Protein AF-A0A4Q3AHH8-F1 (afdb_monomer)

pLDDT: mean 87.71, std 6.32, range [66.38, 95.31]

Mean predicted aligned error: 5.86 Å

Solvent-accessible surface area (backbone atoms only — not comparable to full-atom values): 4256 Å² total; per-residue (Å²): 120,58,72,74,60,59,70,32,66,72,48,49,52,61,70,67,52,95,76,76,90,75,54,90,42,49,46,73,57,73,96,74,42,73,42,80,75,54,88,75,57,82,85,72,51,91,58,100,57,92,80,62,70,65,60,58,52,64,69,65,72,114

Sequence (62 aa):
LSGKAQEMALVMEAQSLSERDIPDYVVPDGASKITFTRIPTLDEVPYPVKMEPNLVVEFYSR

Structure (mmCIF, N/CA/C/O backbone):
data_AF-A0A4Q3AHH8-F1
#
_entry.id   AF-A0A4Q3AHH8-F1
#
loop_
_atom_site.group_PDB
_atom_s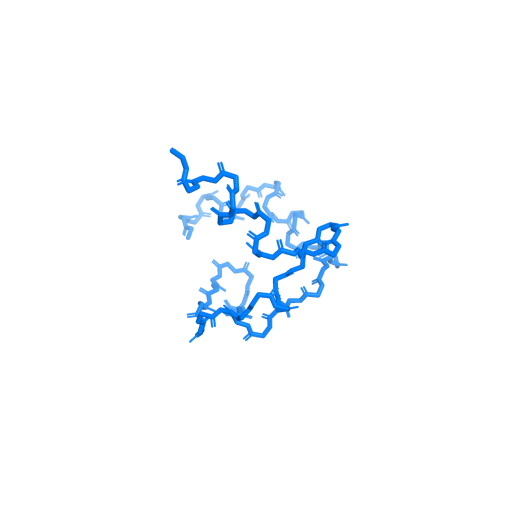ite.id
_atom_site.type_symbol
_atom_site.label_atom_id
_atom_site.label_alt_id
_atom_site.label_comp_id
_atom_site.label_asym_id
_atom_site.label_entity_id
_atom_site.label_seq_id
_atom_site.pdbx_PDB_ins_code
_atom_site.Cartn_x
_atom_site.Cartn_y
_atom_site.Cartn_z
_atom_site.occupancy
_atom_site.B_iso_or_equiv
_atom_site.auth_seq_id
_atom_site.auth_comp_id
_atom_site.auth_asym_id
_atom_site.auth_atom_id
_atom_site.pdbx_PDB_model_num
ATOM 1 N N . LEU A 1 1 ? 2.164 -4.336 16.016 1.00 67.38 1 LEU A N 1
ATOM 2 C CA . LEU A 1 1 ? 2.068 -3.051 16.751 1.00 67.38 1 LEU A CA 1
ATOM 3 C C . LEU A 1 1 ? 2.121 -3.350 18.244 1.00 67.38 1 LEU A C 1
ATOM 5 O O . LEU A 1 1 ? 1.646 -4.411 18.629 1.00 67.38 1 LEU A O 1
ATOM 9 N N . SER A 1 2 ? 2.723 -2.493 19.073 1.00 82.19 2 SER A N 1
ATOM 10 C CA . SER A 1 2 ? 2.555 -2.630 20.530 1.00 82.19 2 SER A CA 1
ATOM 11 C C . SER A 1 2 ? 1.139 -2.177 20.916 1.00 82.19 2 SER A C 1
ATOM 13 O O . SER A 1 2 ? 0.577 -1.330 20.224 1.00 82.19 2 SER A O 1
ATOM 15 N N . GLY A 1 3 ? 0.560 -2.710 22.000 1.00 84.12 3 GLY A N 1
ATOM 16 C CA . GLY A 1 3 ? -0.828 -2.402 22.396 1.00 84.12 3 GLY A CA 1
ATOM 17 C C . GLY A 1 3 ? -1.114 -0.901 22.522 1.00 84.12 3 GLY A C 1
ATOM 18 O O . GLY A 1 3 ? -2.096 -0.405 21.984 1.00 84.12 3 GLY A O 1
ATOM 19 N N . LYS A 1 4 ? -0.163 -0.140 23.082 1.00 86.94 4 LYS A N 1
ATOM 20 C CA . LYS A 1 4 ? -0.258 1.327 23.185 1.00 86.94 4 LYS A CA 1
ATOM 21 C C . LYS A 1 4 ? -0.365 2.033 21.834 1.00 86.94 4 LYS A C 1
ATOM 23 O O . LYS A 1 4 ? -0.995 3.076 21.750 1.00 86.94 4 LYS A O 1
ATOM 28 N N . ALA A 1 5 ? 0.273 1.496 20.793 1.00 86.69 5 ALA A N 1
ATOM 29 C CA . ALA A 1 5 ? 0.204 2.074 19.455 1.00 86.69 5 ALA A CA 1
ATOM 30 C C . ALA A 1 5 ? -1.157 1.810 18.790 1.00 86.69 5 ALA A C 1
ATOM 32 O O . ALA A 1 5 ? -1.610 2.628 18.000 1.00 86.69 5 ALA A O 1
ATOM 33 N N . GLN A 1 6 ? -1.820 0.696 19.118 1.00 84.81 6 GLN A N 1
ATOM 34 C CA . GLN A 1 6 ? -3.158 0.378 18.604 1.00 84.81 6 GLN A CA 1
ATOM 35 C C . GLN A 1 6 ? -4.239 1.265 19.238 1.00 84.81 6 GLN A C 1
ATOM 37 O O . GLN A 1 6 ? -5.201 1.620 18.571 1.00 84.81 6 GLN A O 1
ATOM 42 N N . GLU A 1 7 ? -4.054 1.656 20.502 1.00 89.12 7 GLU A N 1
ATOM 43 C CA . GLU A 1 7 ? -4.962 2.537 21.255 1.00 89.12 7 GLU A CA 1
ATOM 44 C C . GLU A 1 7 ? -4.812 4.027 20.901 1.00 89.12 7 GLU A C 1
ATOM 46 O O . GLU A 1 7 ? -5.548 4.873 21.412 1.00 89.12 7 GLU A O 1
ATOM 51 N N . MET A 1 8 ? -3.852 4.388 20.044 1.00 92.06 8 MET A N 1
ATOM 52 C CA . MET A 1 8 ? -3.710 5.772 19.602 1.00 92.06 8 MET A CA 1
ATOM 53 C C . MET A 1 8 ? -4.935 6.169 18.775 1.00 92.06 8 MET A C 1
ATOM 55 O O . MET A 1 8 ? -5.233 5.532 17.766 1.00 92.06 8 MET A O 1
ATOM 59 N N . ALA A 1 9 ? -5.595 7.267 19.155 1.00 90.50 9 ALA A N 1
ATOM 60 C CA . ALA A 1 9 ? -6.807 7.748 18.485 1.00 90.50 9 ALA A CA 1
ATOM 61 C C . ALA A 1 9 ? -6.634 7.892 16.960 1.00 90.50 9 ALA A C 1
ATOM 63 O O . ALA A 1 9 ? -7.512 7.491 16.205 1.00 90.50 9 ALA A O 1
ATOM 64 N N . LEU A 1 10 ? -5.460 8.356 16.511 1.00 90.38 10 LEU A N 1
ATOM 65 C CA . LEU A 1 10 ? -5.122 8.478 15.088 1.00 90.38 10 LEU A CA 1
ATOM 66 C C . LEU A 1 10 ? -5.117 7.133 14.338 1.00 90.38 10 LEU A C 1
ATOM 68 O O . LEU A 1 10 ? -5.448 7.081 13.159 1.00 90.38 10 LEU A O 1
ATOM 72 N N . VAL A 1 11 ? -4.736 6.042 15.009 1.00 87.75 11 VAL A N 1
ATOM 73 C CA . VAL A 1 11 ? -4.690 4.697 14.419 1.00 87.75 11 VAL A CA 1
ATOM 74 C C . VAL A 1 11 ? -6.096 4.116 14.346 1.00 87.75 11 VAL A C 1
ATOM 76 O O . VAL A 1 11 ? -6.463 3.543 13.325 1.00 87.75 11 VAL A O 1
ATOM 79 N N . MET A 1 12 ? -6.898 4.312 15.396 1.00 87.56 12 MET A N 1
ATOM 80 C CA . MET A 1 12 ? -8.297 3.881 15.422 1.00 87.56 12 MET A CA 1
ATOM 81 C C . MET A 1 12 ? -9.138 4.599 14.361 1.00 87.56 12 MET A C 1
ATOM 83 O O . MET A 1 12 ? -9.933 3.962 13.674 1.00 87.56 12 MET A O 1
ATOM 87 N N . GLU A 1 13 ? -8.941 5.908 14.191 1.00 88.81 13 GLU A N 1
ATOM 88 C CA . GLU A 1 13 ? -9.619 6.687 13.152 1.00 88.81 13 GLU A CA 1
ATOM 89 C C . GLU A 1 13 ? -9.209 6.209 11.754 1.00 88.81 13 GLU A C 1
ATOM 91 O O . GLU A 1 13 ? -10.076 5.891 10.942 1.00 88.81 13 GLU A O 1
ATOM 96 N N . ALA A 1 14 ? -7.906 6.040 11.501 1.00 87.25 14 ALA A N 1
ATOM 97 C CA . ALA A 1 14 ? -7.407 5.534 10.223 1.00 87.25 14 ALA A CA 1
ATOM 98 C C . ALA A 1 14 ? -7.949 4.134 9.874 1.00 87.25 14 ALA A C 1
ATOM 100 O O . ALA A 1 14 ? -8.229 3.866 8.711 1.00 87.25 14 ALA A O 1
ATOM 101 N N . GLN A 1 15 ? -8.136 3.254 10.865 1.00 85.00 15 GLN A N 1
ATOM 102 C CA . GLN A 1 15 ? -8.755 1.933 10.671 1.00 85.00 15 GLN A CA 1
ATOM 103 C C . GLN A 1 15 ? -10.256 2.002 10.357 1.00 85.00 15 GLN A C 1
ATOM 105 O O . GLN A 1 15 ? -10.791 1.072 9.757 1.00 85.00 15 GLN A O 1
ATOM 110 N N . SER A 1 16 ? -10.941 3.064 10.790 1.00 84.81 16 SER A N 1
ATOM 111 C CA . SER A 1 16 ? -12.378 3.252 10.559 1.00 84.81 16 SER A CA 1
ATOM 112 C C . SER A 1 16 ? -12.707 3.850 9.189 1.00 84.81 16 SER A C 1
ATOM 114 O O . SER A 1 16 ? -13.855 3.771 8.749 1.00 84.81 16 SER A O 1
ATOM 116 N N . LEU A 1 17 ? -11.712 4.428 8.505 1.00 85.81 17 LEU A N 1
ATOM 117 C CA . LEU A 1 17 ? -11.869 4.948 7.152 1.00 85.81 17 LEU A CA 1
ATOM 118 C C . LEU A 1 17 ? -12.104 3.793 6.175 1.00 85.81 17 LEU A C 1
ATOM 120 O O . LEU A 1 17 ? -11.323 2.845 6.089 1.00 85.81 17 LEU A O 1
ATOM 124 N N . SER A 1 18 ? -13.183 3.884 5.403 1.00 69.62 18 SER A N 1
ATOM 125 C CA . SER A 1 18 ? -13.504 2.941 4.332 1.00 69.62 18 SER A CA 1
ATOM 126 C C . SER A 1 18 ? -12.661 3.252 3.098 1.00 69.62 18 SER A C 1
ATOM 128 O O . SER A 1 18 ? -13.180 3.781 2.116 1.00 69.62 18 SER A O 1
ATOM 130 N N . GLU A 1 19 ? -11.346 3.043 3.165 1.00 66.38 19 GLU A N 1
ATOM 131 C CA . GLU A 1 19 ? -10.461 3.630 2.164 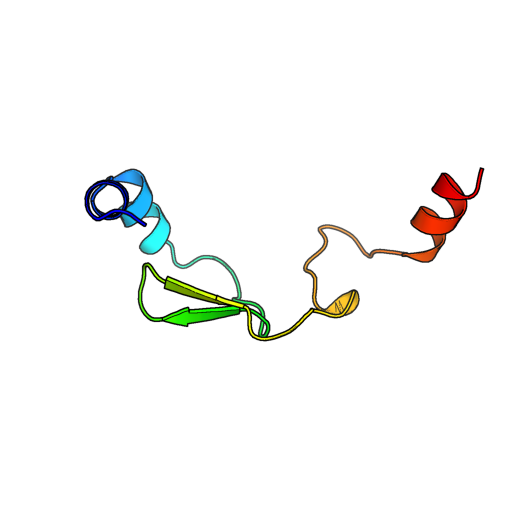1.00 66.38 19 GLU A CA 1
ATOM 132 C C . GLU A 1 19 ? -9.373 2.687 1.656 1.00 66.38 19 GLU A C 1
ATOM 134 O O . GLU A 1 19 ? -8.383 2.402 2.330 1.00 66.38 19 GLU A O 1
ATOM 139 N N . ARG A 1 20 ? -9.542 2.402 0.357 1.00 69.62 20 ARG A N 1
ATOM 140 C CA . ARG A 1 20 ? -8.612 1.854 -0.641 1.00 69.62 20 ARG A CA 1
ATOM 141 C C . ARG A 1 20 ? -8.736 0.353 -0.857 1.00 69.62 20 ARG A C 1
ATOM 143 O O . ARG A 1 20 ? -8.751 -0.435 0.085 1.00 69.62 20 ARG A O 1
ATOM 150 N N . ASP A 1 21 ? -8.809 -0.006 -2.138 1.00 79.94 21 ASP A N 1
ATOM 151 C CA . ASP A 1 21 ? -8.760 -1.390 -2.588 1.00 79.94 21 ASP A CA 1
ATOM 152 C C . ASP A 1 21 ? -7.494 -2.041 -2.038 1.00 79.94 21 ASP A C 1
ATOM 154 O O . ASP A 1 21 ? -6.387 -1.511 -2.181 1.00 79.94 21 ASP A O 1
ATOM 158 N N . ILE A 1 22 ? -7.677 -3.170 -1.359 1.00 85.81 22 ILE A N 1
ATOM 159 C CA . ILE A 1 22 ? -6.577 -3.932 -0.783 1.00 85.81 22 ILE A CA 1
ATOM 160 C C . ILE A 1 22 ? -6.014 -4.807 -1.901 1.00 85.81 22 ILE A C 1
ATOM 162 O O . ILE A 1 22 ? -6.745 -5.654 -2.415 1.00 85.81 22 ILE A O 1
ATOM 166 N N . PRO A 1 23 ? -4.743 -4.632 -2.291 1.00 89.06 23 PRO A N 1
ATOM 167 C CA . PRO A 1 23 ? -4.160 -5.455 -3.338 1.00 89.06 23 PRO A CA 1
ATOM 168 C C . PRO A 1 23 ? -4.025 -6.918 -2.897 1.00 89.06 23 PRO A C 1
ATOM 170 O O . PRO A 1 23 ? -3.675 -7.189 -1.750 1.00 89.06 23 PRO 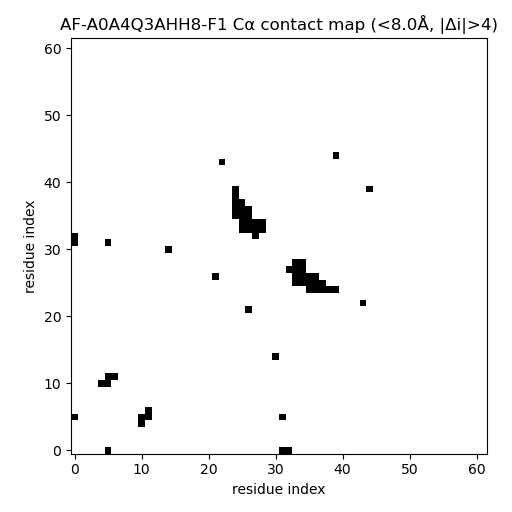A O 1
ATOM 173 N N . ASP A 1 24 ? -4.186 -7.863 -3.826 1.00 89.69 24 ASP A N 1
ATOM 174 C CA . ASP A 1 24 ? -4.187 -9.314 -3.553 1.00 89.69 24 ASP A CA 1
ATOM 175 C C . ASP A 1 24 ? -2.898 -9.859 -2.909 1.00 89.69 24 ASP A C 1
ATOM 177 O O . ASP A 1 24 ? -2.876 -10.945 -2.324 1.00 89.69 24 ASP A O 1
ATOM 181 N N . TYR A 1 25 ? -1.791 -9.123 -3.024 1.00 92.31 25 TYR A N 1
ATOM 182 C CA . TYR A 1 25 ? -0.521 -9.465 -2.382 1.00 92.31 25 TYR A CA 1
ATOM 183 C C . TYR A 1 25 ? -0.478 -9.114 -0.880 1.00 92.31 25 TYR A C 1
ATOM 185 O O . TYR A 1 25 ? 0.535 -9.353 -0.214 1.00 92.31 25 TYR A O 1
ATOM 193 N N . VAL A 1 26 ? -1.568 -8.565 -0.333 1.00 92.12 26 VAL A N 1
ATOM 194 C CA . VAL A 1 26 ? -1.717 -8.152 1.064 1.00 92.12 26 VAL A CA 1
ATOM 195 C C . VAL A 1 26 ? -3.011 -8.723 1.644 1.00 92.12 26 VAL A C 1
ATOM 197 O O . VAL A 1 26 ? -4.100 -8.417 1.176 1.00 92.12 26 VAL A O 1
ATOM 200 N N . VAL A 1 27 ? -2.909 -9.518 2.711 1.00 91.44 27 VAL A N 1
ATOM 201 C CA . VAL A 1 27 ? -4.075 -10.111 3.386 1.00 91.44 27 VAL A CA 1
ATOM 202 C C . VAL A 1 27 ? -4.174 -9.588 4.820 1.00 91.44 27 VAL A C 1
ATOM 204 O O . VAL A 1 27 ? -3.294 -9.895 5.635 1.00 91.44 27 VAL A O 1
ATOM 207 N N . PRO A 1 28 ? -5.214 -8.805 5.159 1.00 88.50 28 PRO A N 1
ATOM 208 C CA . PRO A 1 28 ? -5.467 -8.374 6.528 1.00 88.50 28 PRO A CA 1
ATOM 209 C C . PRO A 1 28 ? -5.875 -9.549 7.424 1.00 88.50 28 PRO A C 1
ATOM 211 O O . PRO A 1 28 ? -6.646 -10.417 7.024 1.00 88.50 28 PRO A O 1
ATOM 214 N N . ASP A 1 29 ? -5.391 -9.536 8.660 1.00 86.00 29 ASP A N 1
ATOM 215 C CA . ASP A 1 29 ? -5.773 -10.435 9.751 1.00 86.00 29 ASP A CA 1
ATOM 216 C C . ASP A 1 29 ? -6.309 -9.564 10.898 1.00 86.00 29 ASP A C 1
ATOM 218 O O . ASP A 1 29 ? -5.574 -9.100 11.779 1.00 86.00 29 ASP A O 1
ATOM 222 N N . GLY A 1 30 ? -7.597 -9.227 10.803 1.00 84.00 30 GLY A N 1
ATOM 223 C CA . GLY A 1 30 ? -8.224 -8.198 11.630 1.00 84.00 30 GLY A CA 1
ATOM 224 C C . GLY A 1 30 ? -7.690 -6.792 11.325 1.00 84.00 30 GLY A C 1
ATOM 225 O O . GLY A 1 30 ? -7.246 -6.499 10.219 1.00 84.00 30 GLY A O 1
ATOM 226 N N . ALA A 1 31 ? -7.737 -5.900 12.317 1.00 79.19 31 ALA A N 1
ATOM 227 C CA . ALA A 1 31 ? -7.420 -4.482 12.113 1.00 79.19 31 ALA A CA 1
ATOM 228 C C . ALA A 1 31 ? -5.918 -4.148 12.200 1.00 79.19 31 ALA A C 1
ATOM 230 O O . ALA A 1 31 ? -5.479 -3.083 11.777 1.00 79.19 31 ALA A O 1
ATOM 231 N N . SER A 1 32 ? -5.115 -5.013 12.825 1.00 82.50 32 SER A N 1
ATOM 232 C CA . SER A 1 32 ? -3.772 -4.637 13.308 1.00 82.50 32 SER A CA 1
ATOM 233 C C . SER A 1 32 ? -2.631 -5.495 12.779 1.00 82.50 32 SER A C 1
ATOM 235 O O . SER A 1 32 ? -1.469 -5.252 13.122 1.00 82.50 32 SER A O 1
ATOM 237 N N . LYS A 1 33 ? -2.949 -6.516 11.987 1.00 87.25 33 LYS A N 1
ATOM 238 C CA . LYS A 1 33 ? -1.977 -7.445 11.431 1.00 87.25 33 LYS A CA 1
ATOM 239 C C . LYS A 1 33 ? -2.294 -7.677 9.966 1.00 87.25 33 LYS A C 1
ATOM 241 O O . LYS A 1 33 ? -3.448 -7.707 9.560 1.00 87.25 33 LYS A O 1
ATOM 246 N N . ILE A 1 34 ? -1.236 -7.800 9.181 1.00 90.44 34 ILE A N 1
ATOM 247 C CA . ILE A 1 34 ? -1.293 -7.949 7.737 1.00 90.44 34 ILE A CA 1
ATOM 248 C C . ILE A 1 34 ? -0.234 -8.973 7.335 1.00 90.44 34 ILE A C 1
ATOM 250 O O . ILE A 1 34 ? 0.858 -8.996 7.906 1.00 90.44 34 ILE A O 1
ATOM 254 N N . THR A 1 35 ? -0.559 -9.801 6.348 1.00 94.00 35 THR A N 1
ATOM 255 C CA . THR A 1 35 ? 0.352 -10.777 5.749 1.00 94.00 35 THR A CA 1
ATOM 256 C C . THR A 1 35 ? 0.675 -10.362 4.320 1.00 94.00 35 THR A C 1
ATOM 258 O O . THR A 1 35 ? -0.232 -10.175 3.514 1.00 94.00 35 THR A O 1
ATOM 261 N N . PHE A 1 36 ? 1.963 -10.241 3.998 1.00 93.94 36 PHE A N 1
ATOM 262 C CA . PHE A 1 36 ? 2.435 -10.075 2.624 1.00 93.94 36 PHE A CA 1
ATOM 263 C C . PHE A 1 36 ? 2.589 -11.460 1.992 1.00 93.94 36 PHE A C 1
ATOM 265 O O . PHE A 1 36 ? 3.439 -12.241 2.420 1.00 93.94 36 PHE A O 1
ATOM 272 N N . THR A 1 37 ? 1.718 -11.799 1.044 1.00 94.19 37 THR A N 1
ATOM 273 C CA . THR A 1 37 ? 1.566 -13.180 0.554 1.00 94.19 37 THR A CA 1
ATOM 274 C C . THR A 1 37 ? 2.493 -13.504 -0.607 1.00 94.19 37 THR A C 1
ATOM 276 O O . THR A 1 37 ? 2.966 -14.635 -0.715 1.00 94.19 37 THR A O 1
ATOM 279 N N . ARG A 1 38 ? 2.763 -12.529 -1.480 1.00 94.38 38 ARG A N 1
ATOM 280 C CA . ARG A 1 38 ? 3.584 -12.712 -2.680 1.00 94.38 38 ARG A CA 1
ATOM 281 C C . ARG A 1 38 ? 4.205 -11.406 -3.149 1.00 94.38 38 ARG A C 1
ATOM 283 O O . ARG A 1 38 ? 3.693 -10.330 -2.869 1.00 94.38 38 ARG A O 1
ATOM 290 N N . ILE A 1 39 ? 5.276 -11.522 -3.926 1.00 95.06 39 ILE A N 1
ATOM 291 C CA . ILE A 1 39 ? 5.873 -10.380 -4.620 1.00 95.06 39 ILE A CA 1
ATOM 292 C C . ILE A 1 39 ? 4.926 -9.964 -5.761 1.00 95.06 39 ILE A C 1
ATOM 294 O O . ILE A 1 39 ? 4.569 -10.829 -6.568 1.00 95.06 39 ILE A O 1
ATOM 298 N N . PRO A 1 40 ? 4.496 -8.691 -5.828 1.00 93.94 40 PRO A N 1
ATOM 299 C CA . PRO A 1 40 ? 3.663 -8.2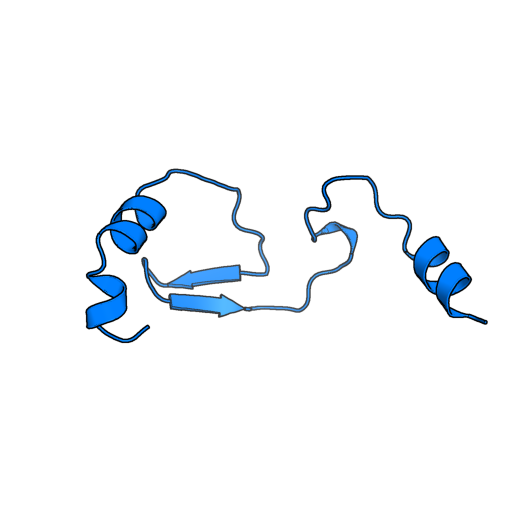11 -6.920 1.00 93.94 40 PRO A CA 1
ATOM 300 C C . PRO A 1 40 ? 4.456 -8.067 -8.216 1.00 93.94 40 PRO A C 1
ATOM 30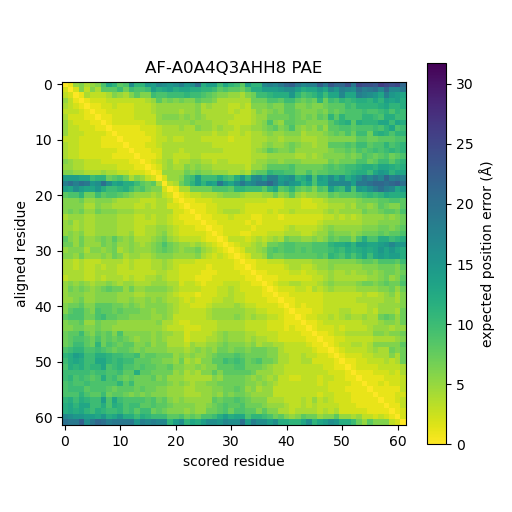2 O O . PRO A 1 40 ? 5.660 -7.800 -8.221 1.00 93.94 40 PRO A O 1
ATOM 305 N N . THR A 1 41 ? 3.739 -8.211 -9.319 1.00 91.12 41 THR A N 1
ATOM 306 C CA . THR A 1 41 ? 4.185 -7.807 -10.652 1.00 91.12 41 THR A CA 1
ATOM 307 C C . THR A 1 41 ? 3.991 -6.299 -10.838 1.00 91.12 41 THR A C 1
ATOM 309 O O . THR A 1 41 ? 3.339 -5.632 -10.034 1.00 91.12 41 THR A O 1
ATOM 312 N N . LEU A 1 42 ? 4.623 -5.721 -11.863 1.00 88.19 42 LEU A N 1
ATOM 313 C CA . LEU A 1 42 ? 4.657 -4.262 -12.040 1.00 88.19 42 LEU A CA 1
ATOM 314 C C . LEU A 1 42 ? 3.279 -3.664 -12.365 1.00 88.19 42 LEU A C 1
ATOM 316 O O . LEU A 1 42 ? 3.047 -2.497 -12.082 1.00 88.19 42 LEU A O 1
ATOM 320 N N . ASP A 1 43 ? 2.364 -4.440 -12.931 1.00 87.56 43 ASP A N 1
ATOM 321 C CA . ASP A 1 43 ? 0.987 -4.036 -13.225 1.00 87.56 43 ASP A CA 1
ATOM 322 C C . ASP A 1 43 ? 0.067 -4.059 -11.996 1.00 87.56 43 ASP A C 1
ATOM 324 O O . ASP A 1 43 ? -0.941 -3.357 -11.966 1.00 87.56 43 ASP A O 1
ATOM 328 N N . GLU A 1 44 ? 0.434 -4.810 -10.960 1.00 89.06 44 GLU A N 1
ATOM 329 C CA . GLU A 1 44 ? -0.344 -4.929 -9.723 1.00 89.06 44 GLU A CA 1
ATOM 330 C C . GLU A 1 44 ? -0.031 -3.815 -8.719 1.00 89.06 44 GLU A C 1
ATOM 332 O O . GLU A 1 44 ? -0.745 -3.642 -7.731 1.00 89.06 44 GLU A O 1
ATOM 337 N N . VAL A 1 45 ? 1.041 -3.055 -8.952 1.00 89.19 45 VAL A N 1
ATOM 338 C CA . VAL A 1 45 ? 1.407 -1.913 -8.117 1.00 89.19 45 VAL A CA 1
ATOM 339 C C . VAL A 1 45 ? 0.627 -0.680 -8.595 1.00 89.19 45 VAL A C 1
ATOM 341 O O . VAL A 1 45 ? 0.787 -0.263 -9.744 1.00 89.19 45 VAL A O 1
ATOM 344 N N . PRO A 1 46 ? -0.196 -0.047 -7.735 1.00 88.56 46 PRO A N 1
ATOM 345 C CA . PRO A 1 46 ? -1.028 1.089 -8.120 1.00 88.56 46 PRO A CA 1
ATOM 346 C C . PRO A 1 46 ? -0.187 2.366 -8.226 1.00 88.56 46 PRO A C 1
ATOM 348 O O . PRO A 1 46 ? -0.125 3.189 -7.309 1.00 88.56 46 PRO A O 1
ATOM 351 N N . TYR A 1 47 ? 0.500 2.525 -9.353 1.00 89.62 47 TYR A N 1
ATOM 352 C CA . TYR A 1 47 ? 1.248 3.734 -9.657 1.00 89.62 47 TYR A CA 1
ATOM 353 C C . TYR A 1 47 ? 0.302 4.893 -10.003 1.00 89.62 47 TYR A C 1
ATOM 355 O O . TYR A 1 47 ? -0.714 4.689 -10.668 1.00 89.62 47 TYR A O 1
ATOM 363 N N . PRO A 1 48 ? 0.635 6.137 -9.615 1.00 89.06 48 PRO A N 1
ATOM 364 C CA . PRO A 1 48 ? -0.202 7.305 -9.907 1.00 89.06 48 PRO A CA 1
ATOM 365 C C . PRO A 1 48 ? -0.275 7.641 -11.408 1.00 89.06 48 PRO A C 1
ATOM 367 O O . PRO A 1 48 ? -1.105 8.449 -11.818 1.00 89.06 48 PRO A O 1
ATOM 370 N N . VAL A 1 49 ? 0.603 7.045 -12.221 1.00 88.06 49 VAL A N 1
ATOM 371 C CA . VAL A 1 49 ? 0.675 7.173 -13.682 1.00 88.06 49 VAL A CA 1
ATOM 372 C C . VAL A 1 49 ? 1.027 5.821 -14.302 1.00 88.06 49 VAL A C 1
ATOM 374 O O . VAL A 1 49 ? 1.540 4.936 -13.617 1.00 88.06 49 VAL A O 1
ATOM 377 N N . LYS A 1 50 ? 0.801 5.667 -15.613 1.00 86.50 50 LYS A N 1
ATOM 378 C CA . LYS A 1 50 ? 1.240 4.478 -16.355 1.00 86.50 50 LYS A CA 1
ATOM 379 C C . LYS A 1 50 ? 2.766 4.367 -16.285 1.00 86.50 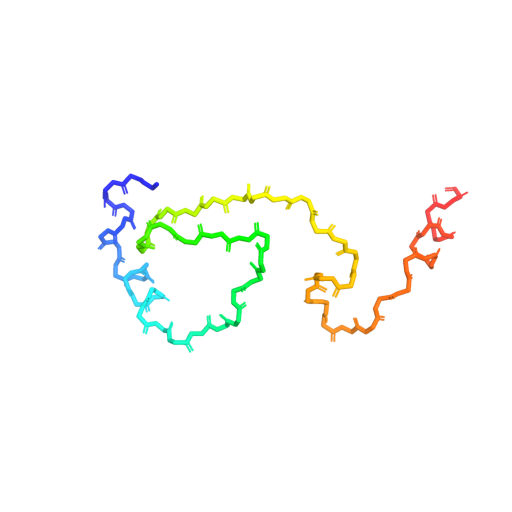50 LYS A C 1
ATOM 381 O O . LYS A 1 50 ? 3.469 5.233 -16.802 1.00 86.50 50 LYS A O 1
ATOM 386 N N . MET A 1 51 ? 3.260 3.320 -15.632 1.00 88.88 51 MET A N 1
ATOM 387 C CA . MET A 1 51 ? 4.694 3.066 -15.520 1.00 88.88 51 MET A CA 1
ATOM 388 C C . MET A 1 51 ? 5.236 2.405 -16.782 1.00 88.88 51 MET A C 1
ATOM 390 O O . MET A 1 51 ? 4.660 1.443 -17.283 1.00 88.88 51 MET A O 1
ATOM 394 N N . GLU A 1 52 ? 6.387 2.896 -17.237 1.00 91.69 52 GLU A N 1
ATOM 395 C CA . GLU A 1 52 ? 7.189 2.327 -18.325 1.00 91.69 52 GLU A CA 1
ATOM 396 C C . GLU A 1 52 ? 8.559 1.929 -17.733 1.00 91.69 52 GLU A C 1
ATOM 398 O O . GLU A 1 52 ? 9.474 2.756 -17.656 1.00 91.69 52 GLU A O 1
ATOM 403 N N . PRO A 1 53 ? 8.711 0.694 -17.214 1.00 89.75 53 PRO A N 1
ATOM 404 C CA . PRO A 1 53 ? 9.878 0.293 -16.419 1.00 89.75 53 PRO A CA 1
ATOM 4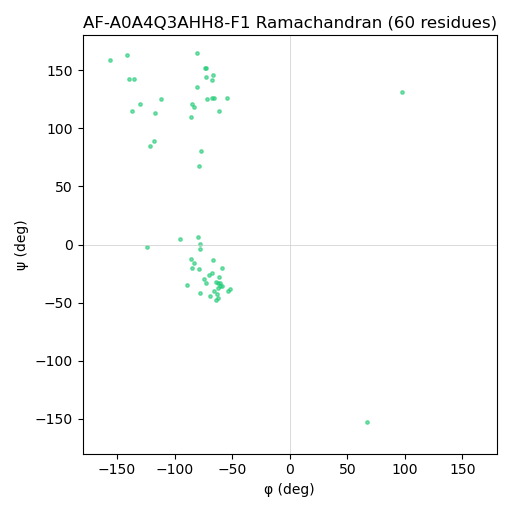05 C C . PRO A 1 53 ? 11.213 0.379 -17.168 1.00 89.75 53 PRO A C 1
ATOM 407 O O . PRO A 1 53 ? 12.253 0.609 -16.552 1.00 89.75 53 PRO A O 1
ATOM 410 N N . ASN A 1 54 ? 11.199 0.226 -18.495 1.00 92.69 54 ASN A N 1
ATOM 411 C CA . ASN A 1 54 ? 12.394 0.344 -19.330 1.00 92.69 54 ASN A CA 1
ATOM 412 C C . ASN A 1 54 ? 13.028 1.740 -19.234 1.00 92.69 54 ASN A C 1
ATOM 414 O O . ASN A 1 54 ? 14.250 1.836 -19.187 1.00 92.69 54 ASN A O 1
ATOM 418 N N . LEU A 1 55 ? 12.224 2.802 -19.098 1.00 92.25 55 LEU A N 1
ATOM 419 C CA . LEU A 1 55 ? 12.736 4.170 -18.973 1.00 92.25 55 LEU A CA 1
ATOM 420 C C . LEU A 1 55 ? 13.569 4.360 -17.697 1.00 92.25 55 LEU A C 1
ATOM 422 O O . LEU A 1 55 ? 14.537 5.117 -17.691 1.00 92.25 55 LEU A O 1
ATOM 426 N N . VAL A 1 56 ? 13.224 3.647 -16.618 1.00 90.12 56 VAL A N 1
ATOM 427 C CA . VAL A 1 56 ? 13.997 3.667 -15.365 1.00 90.12 56 VAL A CA 1
ATOM 428 C C . VAL A 1 56 ? 15.349 2.984 -15.564 1.00 90.12 56 VAL A C 1
ATOM 430 O O . VAL A 1 56 ? 16.373 3.512 -15.134 1.00 90.12 56 VAL A O 1
ATOM 433 N N . VAL A 1 57 ? 15.365 1.834 -16.245 1.00 94.12 57 VAL A N 1
ATOM 434 C CA . VAL A 1 57 ? 16.604 1.100 -16.546 1.00 94.12 57 VAL A CA 1
ATOM 435 C C . VAL A 1 57 ? 17.530 1.944 -17.422 1.00 94.12 57 VAL A C 1
ATOM 437 O O . VAL A 1 57 ? 18.710 2.068 -17.111 1.00 94.12 57 VAL A O 1
ATOM 440 N N . GLU A 1 58 ? 16.997 2.568 -18.472 1.00 95.31 58 GLU A N 1
ATOM 441 C CA . GLU A 1 58 ? 17.745 3.442 -19.385 1.00 95.31 58 GLU A CA 1
ATOM 442 C C . GLU A 1 58 ? 18.330 4.678 -18.683 1.00 95.31 58 GLU A C 1
ATOM 444 O O . GLU A 1 58 ? 19.448 5.095 -18.988 1.00 95.31 58 GLU A O 1
ATOM 449 N N . PHE A 1 59 ? 17.604 5.268 -17.727 1.00 94.50 59 PHE A N 1
ATOM 450 C CA . PHE A 1 59 ? 18.092 6.421 -16.967 1.00 94.50 59 PHE A CA 1
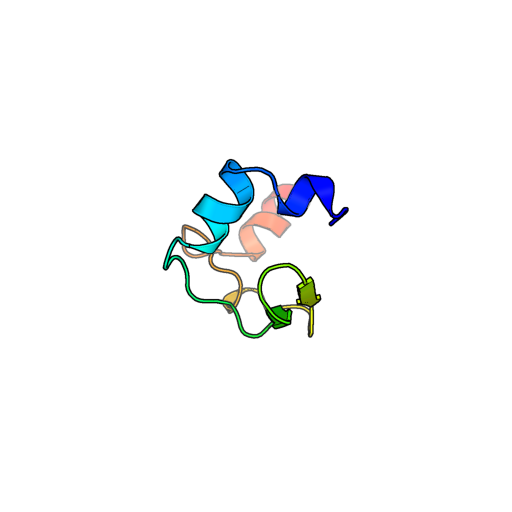ATOM 451 C C . PHE A 1 59 ? 19.304 6.071 -16.089 1.00 94.50 59 PHE A C 1
ATOM 453 O O . PHE A 1 59 ? 20.249 6.855 -16.008 1.00 94.50 59 PHE A O 1
ATOM 460 N N . TYR A 1 60 ? 19.296 4.890 -15.463 1.00 94.44 60 TYR A N 1
ATOM 461 C CA . TYR A 1 60 ? 20.352 4.437 -14.549 1.00 94.44 60 TYR A CA 1
ATOM 462 C C . TYR A 1 60 ? 21.428 3.557 -15.204 1.00 94.44 60 TYR A C 1
ATOM 464 O O . TYR A 1 60 ? 22.318 3.072 -14.511 1.00 94.44 60 TYR A O 1
ATOM 472 N N . SER A 1 61 ? 21.391 3.342 -16.521 1.00 93.44 61 SER A N 1
ATOM 473 C CA . SER A 1 61 ? 22.383 2.510 -17.219 1.00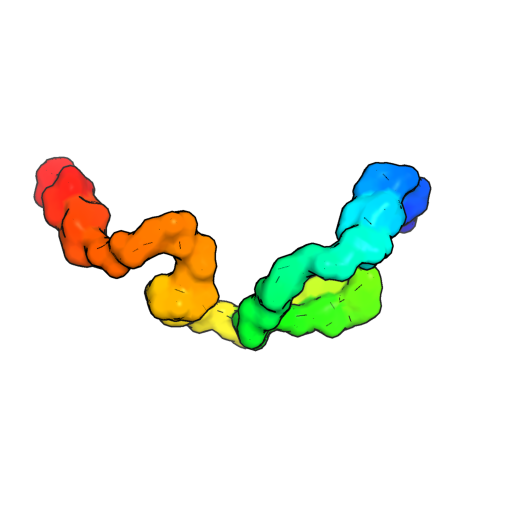 93.44 61 SER A CA 1
ATOM 474 C C . SER A 1 61 ? 23.718 3.220 -17.497 1.00 93.44 61 SER A C 1
ATOM 476 O O . SER A 1 61 ? 24.529 2.691 -18.260 1.00 93.44 61 SER A O 1
ATOM 478 N N . ARG A 1 62 ? 23.917 4.437 -16.979 1.00 83.44 62 ARG A N 1
ATOM 479 C CA . ARG A 1 62 ? 25.104 5.275 -17.201 1.00 83.44 62 ARG A CA 1
ATOM 480 C C . ARG A 1 62 ? 25.979 5.345 -15.962 1.00 83.44 62 ARG A C 1
ATOM 482 O O . ARG A 1 62 ? 25.414 5.531 -14.865 1.00 83.44 62 ARG A O 1
#

Nearest PDB structures (foldseek):
  5imr-assembly1_H  TM=7.101E-01  e=9.658E-01  Thermus thermophilus HB8

Radius of gyration: 16.89 Å; Cα contacts (8 Å, |Δi|>4): 31; chains: 1; bounding box: 39×22×43 Å

Foldseek 3Di:
DPPVVCPPPVLVVVLPDPDDDDQPQWDDDPRPDIDRNDDDDPVSDPDPDDDDVVVVCVVPVD

Secondary structure (DSSP, 8-state):
--HHHHT-HHHHHHHHS---PPPTTEEEETTTEEEE-SPPPTTTS--SS---HHHHHHHH--